Protein AF-A0A7V8FIW7-F1 (afdb_monomer)

Sequence (130 aa):
MDVSKAGNLAGTAYETGTASVLASASGVALKPGIVAAERTELLNLLDRRQLARAGLDLDTARGPHDSLLSEKWEAMDLQPALDPEHPRDVLLLVGNDNDFIARQCVMQGQACNSAYDNDNRVLVYRLTLP

pLDDT: mean 94.86, std 2.32, range [83.12, 98.19]

Structure (mmCIF, N/CA/C/O backbone):
data_AF-A0A7V8FIW7-F1
#
_entry.id   AF-A0A7V8FIW7-F1
#
loop_
_atom_site.group_PDB
_atom_site.id
_atom_site.type_symbol
_atom_site.label_atom_id
_atom_site.label_alt_id
_atom_site.label_comp_id
_atom_site.label_asym_id
_atom_site.label_entity_id
_atom_site.label_seq_id
_atom_site.pdbx_PDB_ins_code
_atom_site.Cartn_x
_atom_site.Cartn_y
_atom_site.Cartn_z
_atom_site.occupancy
_atom_site.B_iso_or_equiv
_atom_site.auth_seq_id
_atom_site.auth_comp_id
_atom_site.auth_asym_id
_atom_site.auth_atom_id
_atom_site.pdbx_PDB_model_num
ATOM 1 N N . MET A 1 1 ? -8.876 -4.251 11.464 1.00 86.44 1 MET A N 1
ATOM 2 C CA . MET A 1 1 ? -8.933 -3.020 12.283 1.00 86.44 1 MET A CA 1
ATOM 3 C C . MET A 1 1 ? -10.127 -3.161 13.199 1.00 86.44 1 MET A C 1
ATOM 5 O O . MET A 1 1 ? -11.177 -3.549 12.707 1.00 86.44 1 MET A O 1
ATOM 9 N N . ASP A 1 2 ? -9.965 -2.894 14.488 1.00 91.56 2 ASP A N 1
ATOM 10 C CA . ASP A 1 2 ? -11.060 -2.879 15.456 1.00 91.56 2 ASP A CA 1
ATOM 11 C C . ASP A 1 2 ? -11.274 -1.444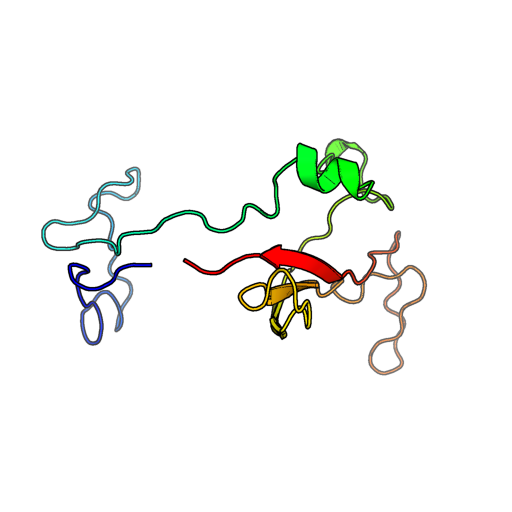 15.954 1.00 91.56 2 ASP A C 1
ATOM 13 O O . ASP A 1 2 ? -10.374 -0.804 16.503 1.00 91.56 2 ASP A O 1
ATOM 17 N N . VAL A 1 3 ? -12.480 -0.933 15.709 1.00 94.50 3 VAL A N 1
ATOM 18 C CA . VAL A 1 3 ? -12.911 0.420 16.081 1.00 94.50 3 VAL A CA 1
ATOM 19 C C . VAL A 1 3 ? -13.861 0.432 17.278 1.00 94.50 3 VAL A C 1
ATOM 21 O O . VAL A 1 3 ? -14.272 1.504 17.705 1.00 94.50 3 VAL A O 1
ATOM 24 N N . SER A 1 4 ? -14.201 -0.727 17.848 1.00 95.56 4 SER A N 1
ATOM 25 C CA . SER A 1 4 ? -15.217 -0.860 18.903 1.00 95.56 4 SER A CA 1
ATOM 26 C C . SER A 1 4 ? -14.906 -0.060 20.173 1.00 95.56 4 SER A C 1
ATOM 28 O O . SER A 1 4 ? -15.822 0.383 20.864 1.00 95.56 4 SER A O 1
ATOM 30 N N . LYS A 1 5 ? -13.617 0.156 20.465 1.00 95.06 5 LYS A N 1
ATOM 31 C CA . LYS A 1 5 ? -13.120 0.957 21.598 1.00 95.06 5 LYS A CA 1
ATOM 32 C C . LYS A 1 5 ? -12.447 2.265 21.175 1.00 95.06 5 LYS A C 1
ATOM 34 O O . LYS A 1 5 ? -11.949 2.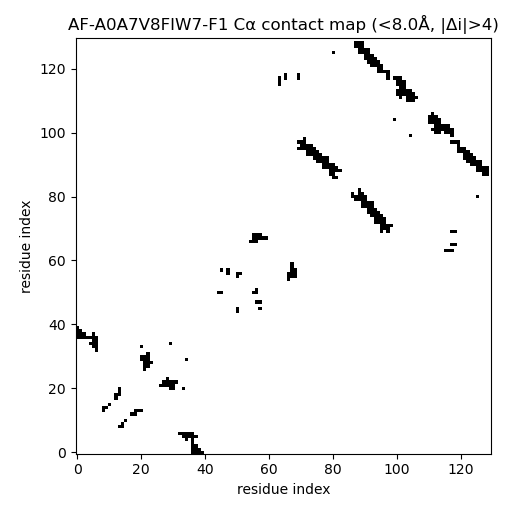992 22.033 1.00 95.06 5 LYS A O 1
ATOM 39 N N . ALA A 1 6 ? -12.385 2.549 19.875 1.00 96.50 6 ALA A N 1
ATOM 40 C CA . ALA A 1 6 ? -11.715 3.737 19.365 1.00 96.50 6 ALA A CA 1
ATOM 41 C C . ALA A 1 6 ? -12.505 5.004 19.724 1.00 96.50 6 ALA A C 1
ATOM 43 O O . ALA A 1 6 ? -13.737 5.016 19.712 1.00 96.50 6 ALA A O 1
ATOM 44 N N . GLY A 1 7 ? -11.793 6.092 20.015 1.00 94.69 7 GLY A N 1
ATOM 45 C CA . GLY A 1 7 ? -12.415 7.398 20.204 1.00 94.69 7 GLY A CA 1
ATOM 46 C C . GLY A 1 7 ? -12.971 7.930 18.882 1.00 94.69 7 GLY A C 1
ATOM 47 O O . GLY A 1 7 ? -12.272 7.926 17.870 1.00 94.69 7 GLY A O 1
ATOM 48 N N . ASN A 1 8 ? -14.211 8.423 18.887 1.00 95.06 8 ASN A N 1
ATOM 49 C CA . ASN A 1 8 ? -14.793 9.106 17.733 1.00 95.06 8 ASN A CA 1
ATOM 50 C C . ASN A 1 8 ? -14.407 10.593 17.748 1.00 95.06 8 ASN A C 1
ATOM 52 O O . ASN A 1 8 ? -14.752 11.310 18.686 1.00 95.06 8 ASN A O 1
ATOM 56 N N . LEU A 1 9 ? -13.697 11.045 16.712 1.00 95.44 9 LEU A N 1
ATOM 57 C CA . LEU A 1 9 ? -13.244 12.434 16.581 1.00 95.44 9 LEU A CA 1
ATOM 58 C C . LEU A 1 9 ? -14.116 13.281 15.640 1.00 95.44 9 LEU A C 1
ATOM 60 O O . LEU A 1 9 ? -13.851 14.475 15.497 1.00 95.44 9 LEU A O 1
ATOM 64 N N . ALA A 1 10 ? -15.146 12.703 15.018 1.00 96.00 10 ALA A N 1
ATOM 65 C CA . ALA A 1 10 ? -16.030 13.428 14.108 1.00 96.00 10 ALA A CA 1
ATOM 66 C C . ALA A 1 10 ? -16.745 14.587 14.827 1.00 96.00 10 ALA A C 1
ATOM 68 O O . ALA A 1 10 ? -17.272 14.411 15.928 1.00 96.00 10 ALA A O 1
ATOM 69 N N . GLY A 1 11 ? -16.753 15.775 14.218 1.00 96.75 11 GLY A N 1
ATOM 70 C CA . GLY A 1 11 ? -17.352 16.990 14.772 1.00 96.75 11 GLY A CA 1
ATOM 71 C C . GLY A 1 11 ? -16.575 17.629 15.928 1.00 96.75 11 GLY A C 1
ATOM 72 O O . GLY A 1 11 ? -17.040 18.606 16.513 1.00 96.75 11 GLY A O 1
ATOM 73 N N . THR A 1 12 ? -15.413 17.090 16.302 1.00 96.38 12 THR A N 1
ATOM 74 C CA . THR A 1 12 ? -14.567 17.663 17.358 1.00 96.38 12 THR A CA 1
ATOM 75 C C . THR A 1 12 ? -13.570 18.666 16.778 1.00 96.38 12 THR A C 1
ATOM 77 O O . THR A 1 12 ? -13.317 18.691 15.576 1.00 96.38 12 THR A O 1
ATOM 80 N N . ALA A 1 13 ? -12.891 19.430 17.640 1.00 95.06 13 ALA A N 1
ATOM 81 C CA . ALA A 1 13 ? -11.824 20.343 17.217 1.00 95.06 13 ALA A CA 1
ATOM 82 C C . ALA A 1 13 ? -10.628 19.652 16.516 1.00 95.06 13 ALA A C 1
ATOM 84 O O . ALA A 1 13 ? -9.812 20.341 15.903 1.00 95.06 13 ALA A O 1
ATOM 85 N N . TYR A 1 14 ? -10.510 18.321 16.621 1.00 95.12 14 TYR A N 1
ATOM 86 C CA . TYR A 1 14 ? -9.504 17.527 15.905 1.00 95.12 14 TYR A CA 1
ATOM 87 C C . TYR A 1 14 ? -9.88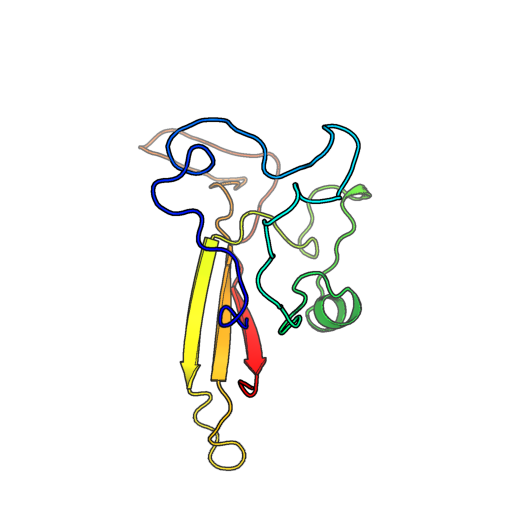2 17.265 14.439 1.00 95.12 14 TYR A C 1
ATOM 89 O O . TYR A 1 14 ? -9.002 16.962 13.642 1.00 95.12 14 TYR A O 1
ATOM 97 N N . GLU A 1 15 ? -11.167 17.368 14.087 1.00 95.81 15 GLU A N 1
ATOM 98 C CA . GLU A 1 15 ? -11.675 17.197 12.718 1.00 95.81 15 GLU A CA 1
ATOM 99 C C . GLU A 1 15 ? -12.026 18.546 12.080 1.00 95.81 15 GLU A C 1
ATOM 101 O O . GLU A 1 15 ? -11.642 18.814 10.946 1.00 95.81 15 GLU A O 1
ATOM 106 N N . THR A 1 16 ? -12.663 19.452 12.825 1.00 96.94 16 THR A N 1
ATOM 107 C CA . THR A 1 16 ? -13.093 20.763 12.309 1.00 96.94 16 THR A CA 1
ATOM 108 C C . THR A 1 16 ? -12.018 21.852 12.412 1.00 96.94 16 THR A C 1
ATOM 110 O O . THR A 1 16 ? -12.313 23.035 12.236 1.00 96.94 16 THR A O 1
ATOM 113 N N . GLY A 1 17 ? -10.787 21.497 12.779 1.00 95.50 17 GLY A N 1
ATOM 114 C CA . GLY A 1 17 ? -9.711 22.442 13.063 1.00 95.50 17 GLY A CA 1
ATOM 115 C C . GLY A 1 17 ? -8.329 21.808 12.946 1.00 95.50 17 GLY A C 1
ATOM 116 O O . GLY A 1 17 ? -8.154 20.769 12.323 1.00 95.50 17 GLY A O 1
ATOM 117 N N . THR A 1 18 ? -7.326 22.444 13.551 1.00 95.31 18 THR A N 1
ATOM 118 C CA . THR A 1 18 ? -5.920 21.999 13.496 1.00 95.31 18 THR A CA 1
ATOM 119 C C . THR A 1 18 ? -5.404 21.516 14.852 1.00 95.31 18 THR A C 1
ATOM 121 O O . THR A 1 18 ? -4.198 21.545 15.111 1.00 95.31 18 THR A O 1
ATOM 124 N N . ALA A 1 19 ? -6.299 21.143 15.771 1.00 95.12 19 ALA A N 1
ATOM 125 C CA . ALA A 1 19 ? -5.885 20.635 17.071 1.00 95.12 19 ALA A CA 1
ATOM 126 C C . ALA A 1 19 ? -5.115 19.318 16.886 1.00 95.12 19 ALA A C 1
ATOM 128 O O . ALA A 1 19 ? -5.593 18.391 16.240 1.00 95.12 19 ALA A O 1
ATOM 129 N N . SER A 1 20 ? -3.919 19.218 17.469 1.00 95.44 20 SER A N 1
ATOM 130 C CA . SER A 1 20 ? -3.144 17.974 17.425 1.00 95.44 20 SER A CA 1
ATOM 131 C C . SER A 1 20 ? -3.742 16.926 18.360 1.00 95.44 20 SER A C 1
ATOM 133 O O . SER A 1 20 ? -4.082 17.240 19.500 1.00 95.44 20 SER A O 1
ATOM 135 N N . VAL A 1 21 ? -3.791 15.668 17.920 1.00 96.00 21 VAL A N 1
ATOM 136 C CA . VAL A 1 21 ? -4.148 14.517 18.769 1.00 96.00 21 VAL A CA 1
ATOM 137 C C . VAL A 1 21 ? -3.027 14.121 19.740 1.00 96.00 21 VAL A C 1
ATOM 139 O O . VAL A 1 21 ? -3.266 13.372 20.686 1.00 96.00 21 VAL A O 1
ATOM 142 N N . LEU A 1 22 ? -1.806 14.628 19.540 1.00 97.06 22 LEU A N 1
ATOM 143 C CA . LEU A 1 22 ? -0.641 14.317 20.367 1.00 97.06 22 LEU A CA 1
ATOM 144 C C . LEU A 1 22 ? -0.586 15.212 21.612 1.00 97.06 22 LEU A C 1
ATOM 146 O O . LEU A 1 22 ? -0.916 16.401 21.583 1.00 97.06 22 LEU A O 1
ATOM 150 N N . ALA A 1 23 ? -0.138 14.642 22.728 1.00 96.56 23 ALA A N 1
ATOM 151 C CA . ALA A 1 23 ? 0.043 15.352 23.990 1.00 96.56 23 ALA A CA 1
ATOM 152 C C . ALA A 1 23 ? 1.210 16.356 23.937 1.00 96.56 23 ALA A C 1
ATOM 154 O O . ALA A 1 23 ? 1.164 17.380 24.616 1.00 96.56 23 ALA A O 1
ATOM 155 N N . SER A 1 24 ? 2.225 16.084 23.112 1.00 96.50 24 SER A N 1
ATOM 156 C CA . SER A 1 24 ? 3.386 16.944 22.861 1.00 96.50 24 SER A CA 1
ATOM 157 C C . SER A 1 24 ? 3.810 16.833 21.396 1.00 96.50 24 SER A C 1
ATOM 159 O O . SER A 1 24 ? 3.694 15.762 20.807 1.00 96.50 24 SER A O 1
ATOM 161 N N . ALA A 1 25 ? 4.349 17.913 20.826 1.00 94.19 25 ALA A N 1
ATOM 162 C CA . ALA A 1 25 ? 4.822 17.948 19.440 1.00 94.19 25 ALA A CA 1
ATOM 163 C C . ALA A 1 25 ? 6.034 17.034 19.175 1.00 94.19 25 ALA A C 1
ATOM 165 O O . ALA A 1 25 ? 6.239 16.606 18.046 1.00 94.19 25 ALA A O 1
ATOM 166 N N . SER A 1 26 ? 6.832 16.731 20.201 1.00 94.88 26 SER A N 1
ATOM 167 C CA . SER A 1 26 ? 8.009 15.855 20.096 1.00 94.88 26 SER A CA 1
ATOM 168 C C . SER A 1 26 ? 7.738 14.404 20.505 1.00 94.88 26 SER A C 1
ATOM 170 O O . SER A 1 26 ? 8.653 13.584 20.494 1.00 94.88 26 SER A O 1
ATOM 172 N N . GLY A 1 27 ? 6.508 14.087 20.919 1.00 94.50 27 GLY A N 1
ATOM 173 C CA . GLY A 1 27 ? 6.142 12.782 21.458 1.00 94.50 27 GLY A CA 1
ATOM 174 C C . GLY A 1 27 ? 5.144 12.033 20.583 1.00 94.50 27 GLY A C 1
ATOM 175 O O . GLY A 1 27 ? 4.529 12.591 19.683 1.00 94.50 27 GLY A O 1
ATOM 176 N N . VAL A 1 28 ? 4.949 10.756 20.907 1.00 94.50 28 VAL A N 1
ATOM 177 C CA . VAL A 1 28 ? 3.956 9.881 20.254 1.00 94.50 28 VAL A CA 1
ATOM 178 C C . VAL A 1 28 ? 2.726 9.614 21.127 1.00 94.50 28 VAL A C 1
ATOM 180 O O . VAL A 1 28 ? 1.780 8.968 20.688 1.00 94.50 28 VAL A O 1
ATOM 183 N N . ALA A 1 29 ? 2.731 10.088 22.376 1.00 96.62 29 ALA A N 1
ATOM 184 C CA . ALA A 1 29 ? 1.614 9.902 23.294 1.00 96.62 29 ALA A CA 1
ATOM 185 C C . ALA A 1 29 ? 0.401 10.724 22.838 1.00 96.62 29 ALA A C 1
ATOM 187 O O . ALA A 1 29 ? 0.522 11.921 22.570 1.00 96.62 29 ALA A O 1
ATOM 188 N N . LEU A 1 30 ? -0.769 10.090 22.792 1.00 96.12 30 LEU A N 1
ATOM 189 C CA . LEU A 1 30 ? -2.037 10.758 22.507 1.00 96.12 30 LEU A CA 1
ATOM 190 C C . LEU A 1 30 ? -2.498 11.590 23.710 1.00 96.12 30 LEU A C 1
ATOM 192 O O . LEU A 1 30 ? -2.145 11.306 24.857 1.00 96.12 30 LEU A O 1
ATOM 196 N N . LYS A 1 31 ? -3.302 12.626 23.456 1.00 96.56 31 LYS A N 1
ATOM 197 C CA . LYS A 1 31 ? -3.973 13.377 24.524 1.00 96.56 31 LYS A CA 1
ATOM 198 C C . LYS A 1 31 ? -4.914 12.456 25.321 1.00 96.56 31 LYS A C 1
ATOM 200 O O . LYS A 1 31 ? -5.514 11.551 24.736 1.00 96.56 31 LYS A O 1
ATOM 205 N N . PRO A 1 32 ? -5.092 12.697 26.635 1.00 94.81 32 PRO A N 1
ATOM 206 C CA . PRO A 1 32 ? -6.027 11.928 27.452 1.00 94.81 32 PRO A CA 1
ATOM 207 C C . PRO A 1 32 ? -7.427 11.863 26.828 1.00 94.81 32 PRO A C 1
ATOM 209 O O . PRO A 1 32 ? -7.933 12.865 26.327 1.00 94.81 32 PRO A O 1
ATOM 212 N N . GLY A 1 33 ? -8.045 10.682 26.868 1.00 92.00 33 GLY A N 1
ATOM 213 C CA . GLY A 1 33 ? -9.376 10.441 26.299 1.00 92.00 33 GLY A CA 1
ATOM 214 C C . GLY A 1 33 ? -9.397 10.127 24.799 1.00 92.00 33 GLY A C 1
ATOM 215 O O . GLY A 1 33 ? -10.429 9.681 24.308 1.00 92.00 33 GLY A O 1
ATOM 216 N N . ILE A 1 34 ? -8.281 10.287 24.074 1.00 96.25 34 ILE A N 1
ATOM 217 C CA . ILE A 1 34 ? -8.161 9.800 22.694 1.00 96.25 34 ILE A CA 1
ATOM 218 C C . ILE A 1 34 ? -7.662 8.356 22.722 1.00 96.25 34 ILE A C 1
ATOM 220 O O . ILE A 1 34 ? -6.558 8.074 23.188 1.00 96.25 34 ILE A O 1
ATOM 224 N N . VAL A 1 35 ? -8.474 7.449 22.184 1.00 96.12 35 VAL A N 1
ATOM 225 C CA . VAL A 1 35 ? -8.149 6.025 22.060 1.00 96.12 35 VAL A CA 1
ATOM 226 C C . VAL A 1 35 ? -7.995 5.694 20.580 1.00 96.12 35 VAL A C 1
ATOM 228 O O . VAL A 1 35 ? -8.936 5.875 19.807 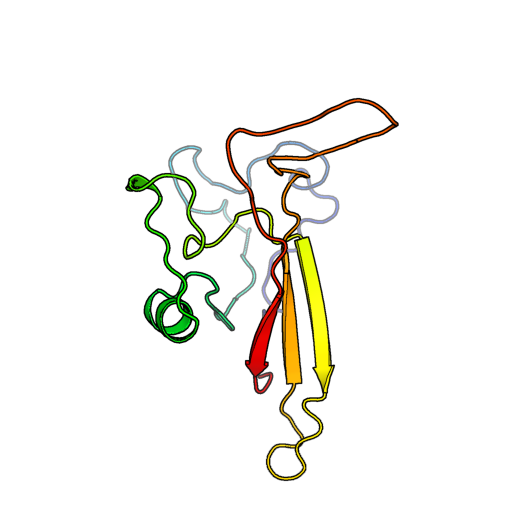1.00 96.12 35 VAL A O 1
ATOM 231 N N . ALA A 1 36 ? -6.809 5.241 20.171 1.00 95.19 36 ALA A N 1
ATOM 232 C CA . ALA A 1 36 ? -6.583 4.788 18.802 1.00 95.19 36 ALA A CA 1
ATOM 233 C C . ALA A 1 36 ? -7.332 3.477 18.533 1.00 95.19 36 ALA A C 1
ATOM 235 O O . ALA A 1 36 ? -7.478 2.645 19.427 1.00 95.19 36 ALA A O 1
ATOM 236 N N . ALA A 1 37 ? -7.764 3.279 17.288 1.00 95.31 37 ALA A N 1
ATOM 237 C CA . ALA A 1 37 ? -8.272 1.988 16.850 1.00 95.31 37 ALA A CA 1
ATOM 238 C C . ALA A 1 37 ? -7.178 0.918 16.938 1.00 95.31 37 ALA A C 1
ATOM 240 O O . ALA A 1 37 ? -6.015 1.166 16.600 1.00 95.31 37 ALA A O 1
ATOM 241 N N . GLU A 1 38 ? -7.564 -0.281 17.359 1.00 94.06 38 GLU A N 1
ATOM 242 C CA . GLU A 1 38 ? -6.652 -1.414 17.384 1.00 94.06 38 GLU A CA 1
ATOM 243 C C . GLU A 1 38 ? -6.441 -1.918 15.950 1.00 94.06 38 GLU A C 1
ATOM 245 O O . GLU A 1 38 ? -7.362 -1.993 15.124 1.00 94.06 38 GLU A O 1
ATOM 250 N N . ARG A 1 39 ? -5.194 -2.245 15.615 1.00 92.00 39 ARG A N 1
ATOM 251 C CA . ARG A 1 39 ? -4.825 -2.722 14.283 1.00 92.00 39 ARG A CA 1
ATOM 252 C C . ARG A 1 39 ? -3.892 -3.914 14.376 1.00 92.00 39 ARG A C 1
ATOM 254 O O . ARG A 1 39 ? -3.015 -3.964 15.234 1.00 92.00 39 ARG A O 1
ATOM 261 N N . THR A 1 40 ? -4.049 -4.810 13.418 1.00 91.62 40 THR A N 1
ATOM 262 C CA . THR A 1 40 ? -3.126 -5.906 13.147 1.00 91.62 40 THR A CA 1
ATOM 263 C C . THR A 1 40 ? -2.621 -5.712 11.730 1.00 91.62 40 THR A C 1
ATOM 265 O O . THR A 1 40 ? -3.399 -5.359 10.841 1.00 91.62 40 THR A O 1
ATOM 268 N N . GLU A 1 41 ? -1.320 -5.885 11.533 1.00 92.56 41 GLU A N 1
ATOM 269 C CA . GLU A 1 41 ? -0.736 -5.859 10.198 1.00 92.56 41 GLU A CA 1
ATOM 270 C C . GLU A 1 41 ? -1.237 -7.074 9.409 1.00 92.56 41 GLU A C 1
ATOM 272 O O . GLU A 1 41 ? -1.050 -8.210 9.837 1.00 92.56 41 GLU A O 1
ATOM 277 N N . LEU A 1 42 ? -1.907 -6.822 8.282 1.00 91.75 42 LEU A N 1
ATOM 278 C CA . LEU A 1 42 ? -2.333 -7.871 7.353 1.00 91.75 42 LEU A CA 1
ATOM 279 C C . LEU A 1 42 ? -1.231 -8.181 6.334 1.00 91.75 42 LEU A C 1
ATOM 281 O O . LEU A 1 42 ? -0.977 -9.339 6.018 1.00 91.75 42 LEU A O 1
ATOM 285 N N . LEU A 1 43 ? -0.595 -7.133 5.809 1.00 93.38 43 LEU A N 1
ATOM 286 C CA . LEU A 1 43 ? 0.416 -7.212 4.767 1.00 93.38 43 LEU A CA 1
ATOM 287 C C . LEU A 1 43 ? 1.418 -6.069 4.927 1.00 93.38 43 LEU A C 1
ATOM 289 O O . LEU A 1 43 ? 1.027 -4.913 5.088 1.00 93.38 43 LEU A O 1
ATOM 293 N N . ASN A 1 44 ? 2.700 -6.397 4.801 1.00 94.81 44 ASN A N 1
ATOM 294 C CA . ASN A 1 44 ? 3.779 -5.430 4.677 1.00 94.81 44 ASN A CA 1
ATOM 295 C C . ASN A 1 44 ? 4.305 -5.427 3.234 1.00 94.81 44 ASN A C 1
ATOM 297 O O . ASN A 1 44 ? 5.043 -6.328 2.835 1.00 94.81 44 ASN A O 1
ATOM 301 N N . LEU A 1 45 ? 3.944 -4.401 2.455 1.00 94.56 45 LEU A N 1
ATOM 302 C CA . LEU A 1 45 ? 4.412 -4.223 1.069 1.00 94.56 45 LEU A CA 1
ATOM 303 C C . LEU A 1 45 ? 5.938 -4.056 0.976 1.00 94.56 45 LEU A C 1
ATOM 305 O O . LEU A 1 45 ? 6.523 -4.288 -0.076 1.00 94.56 45 LEU A O 1
ATOM 309 N N . LEU A 1 46 ? 6.583 -3.675 2.082 1.00 95.06 46 LEU A N 1
ATOM 310 C CA . LEU A 1 46 ? 8.019 -3.423 2.178 1.00 95.06 46 LEU A CA 1
ATOM 311 C C . LEU A 1 46 ? 8.791 -4.622 2.756 1.00 95.06 46 LEU A C 1
ATOM 313 O O . LEU A 1 46 ? 9.963 -4.487 3.124 1.00 95.06 46 LEU A O 1
ATOM 317 N N . ASP A 1 47 ? 8.165 -5.801 2.851 1.00 96.56 47 ASP A N 1
ATOM 318 C CA . ASP A 1 47 ? 8.870 -7.021 3.241 1.00 96.56 47 ASP A CA 1
ATOM 319 C C . ASP A 1 47 ? 9.917 -7.391 2.177 1.00 96.56 47 ASP A C 1
ATOM 321 O O . ASP A 1 47 ? 9.612 -7.899 1.095 1.00 96.56 47 ASP A O 1
ATOM 325 N N . ARG A 1 48 ? 11.191 -7.163 2.511 1.00 96.75 48 ARG A N 1
ATOM 326 C CA . ARG A 1 48 ? 12.329 -7.393 1.608 1.00 96.75 48 ARG A CA 1
ATOM 327 C C . ARG A 1 48 ? 12.444 -8.838 1.131 1.00 96.75 48 ARG A C 1
ATOM 329 O O . ARG A 1 48 ? 12.944 -9.070 0.037 1.00 96.75 48 ARG A O 1
ATOM 336 N N . ARG A 1 49 ? 12.022 -9.817 1.938 1.00 96.56 49 ARG A N 1
ATOM 337 C CA . ARG A 1 49 ? 12.095 -11.231 1.549 1.00 96.56 49 ARG A CA 1
ATOM 338 C C . ARG A 1 49 ? 11.024 -11.548 0.516 1.00 96.56 49 ARG A C 1
ATOM 340 O O . ARG A 1 49 ? 11.324 -12.253 -0.442 1.00 96.56 49 ARG A O 1
ATOM 347 N N . GLN A 1 50 ? 9.807 -11.031 0.682 1.00 95.38 50 GLN A N 1
ATOM 348 C CA . GLN A 1 50 ? 8.737 -11.213 -0.301 1.00 95.38 50 GLN A CA 1
ATOM 349 C C . GLN A 1 50 ? 9.036 -10.471 -1.603 1.00 95.38 50 GLN A C 1
ATOM 351 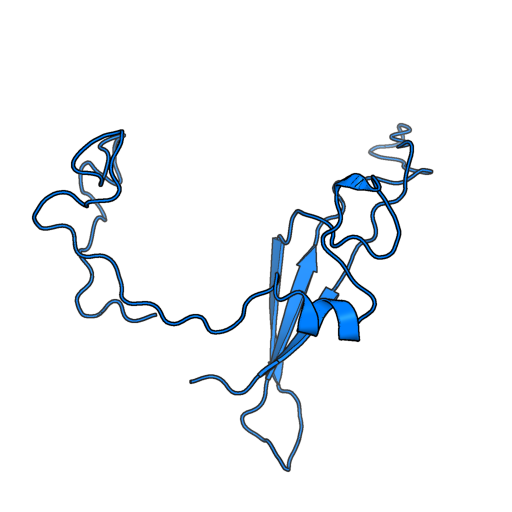O O . GLN A 1 50 ? 8.895 -11.062 -2.671 1.00 95.38 50 GLN A O 1
ATOM 356 N N . LEU A 1 51 ? 9.530 -9.234 -1.522 1.00 96.06 51 LEU A N 1
ATOM 357 C CA . LEU A 1 51 ? 9.951 -8.467 -2.697 1.00 96.06 51 LEU A CA 1
ATOM 358 C C . LEU A 1 51 ? 11.045 -9.196 -3.487 1.00 96.06 51 LEU A C 1
ATOM 360 O O . LEU A 1 51 ? 10.905 -9.381 -4.695 1.00 96.06 51 LEU A O 1
ATOM 364 N N . ALA A 1 52 ? 12.065 -9.729 -2.807 1.00 96.81 52 ALA A N 1
ATOM 365 C CA . ALA A 1 52 ? 13.148 -10.459 -3.465 1.00 96.81 52 ALA A CA 1
ATOM 366 C C . ALA A 1 52 ? 12.666 -11.713 -4.223 1.00 96.81 52 ALA A C 1
ATOM 368 O O . ALA A 1 52 ? 13.252 -12.072 -5.243 1.00 96.81 52 ALA A O 1
ATOM 369 N N . ARG A 1 53 ? 11.577 -12.365 -3.784 1.00 95.69 53 ARG A N 1
ATOM 370 C CA . ARG A 1 53 ? 10.969 -13.497 -4.518 1.00 95.69 53 ARG A CA 1
ATOM 371 C C . ARG A 1 53 ? 10.364 -13.076 -5.857 1.00 95.69 53 ARG A C 1
ATOM 373 O O . ARG A 1 53 ? 10.274 -13.907 -6.754 1.00 95.69 53 ARG A O 1
ATOM 380 N N . ALA A 1 54 ? 9.965 -11.814 -5.977 1.00 93.88 54 ALA A N 1
ATOM 381 C CA . ALA A 1 54 ? 9.482 -11.200 -7.208 1.00 93.88 54 ALA A CA 1
ATOM 382 C C . ALA A 1 54 ? 10.590 -10.451 -7.975 1.00 93.88 54 ALA A C 1
ATOM 384 O O . ALA A 1 54 ? 10.295 -9.758 -8.942 1.00 93.88 54 ALA A O 1
ATOM 385 N N . GLY A 1 55 ? 11.858 -10.573 -7.556 1.00 96.00 55 GLY A N 1
ATOM 386 C CA . GLY A 1 55 ? 12.976 -9.852 -8.168 1.00 96.00 55 GLY A CA 1
ATOM 387 C C . GLY A 1 55 ? 12.997 -8.354 -7.855 1.00 96.00 55 GLY A C 1
ATOM 388 O O . GLY A 1 55 ? 13.637 -7.605 -8.585 1.00 96.00 55 GLY A O 1
ATOM 389 N N . LEU A 1 56 ? 12.303 -7.924 -6.795 1.00 96.12 56 LEU A N 1
ATOM 390 C CA . LEU A 1 56 ? 12.219 -6.530 -6.366 1.00 96.12 56 LEU A CA 1
ATOM 391 C C . LEU A 1 56 ? 13.089 -6.253 -5.134 1.00 96.12 56 LEU A C 1
ATOM 393 O O . LEU A 1 56 ? 13.309 -7.129 -4.293 1.00 96.12 56 LEU A O 1
ATOM 397 N N . ASP A 1 57 ? 13.536 -5.010 -4.996 1.00 96.69 57 ASP A N 1
ATOM 398 C CA . ASP A 1 57 ? 14.324 -4.519 -3.871 1.00 96.69 57 ASP A CA 1
ATOM 399 C C . ASP A 1 57 ? 13.921 -3.092 -3.443 1.00 96.69 57 ASP A C 1
ATOM 401 O O . ASP A 1 57 ? 13.007 -2.480 -3.994 1.00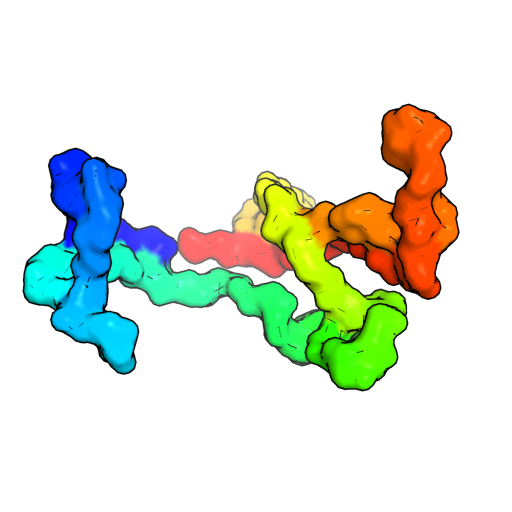 96.69 57 ASP A O 1
ATOM 405 N N . LEU A 1 58 ? 14.573 -2.597 -2.386 1.00 96.50 58 LEU A N 1
ATOM 406 C CA . LEU A 1 58 ? 14.361 -1.268 -1.798 1.00 96.50 58 LEU A CA 1
ATOM 407 C C . LEU A 1 58 ? 15.669 -0.450 -1.769 1.00 96.50 58 LEU A C 1
ATOM 409 O O . LEU A 1 58 ? 15.831 0.425 -0.915 1.00 96.50 58 LEU A O 1
ATOM 413 N N . ASP A 1 59 ? 16.647 -0.784 -2.616 1.00 96.31 59 ASP A N 1
ATOM 414 C CA . ASP A 1 59 ? 17.972 -0.161 -2.622 1.00 96.31 59 ASP A CA 1
ATOM 415 C C . ASP A 1 59 ? 17.976 1.150 -3.414 1.00 96.31 59 ASP A C 1
ATOM 417 O O . ASP A 1 59 ? 18.429 1.244 -4.557 1.00 96.31 59 ASP A O 1
ATOM 421 N N . THR A 1 60 ? 17.489 2.204 -2.766 1.00 93.94 60 THR A N 1
ATOM 422 C CA . THR A 1 60 ? 17.447 3.548 -3.348 1.00 93.94 60 THR A CA 1
ATOM 423 C C . THR A 1 60 ? 18.835 4.153 -3.581 1.00 93.94 60 THR A C 1
ATOM 425 O O . THR A 1 60 ? 18.962 5.089 -4.371 1.00 93.94 60 THR A O 1
ATOM 428 N N . ALA A 1 61 ? 19.898 3.623 -2.961 1.00 96.38 61 ALA A N 1
ATOM 429 C CA . ALA A 1 61 ? 21.256 4.148 -3.120 1.00 96.38 61 ALA A CA 1
ATOM 430 C C . ALA A 1 61 ? 21.833 3.889 -4.523 1.00 96.38 61 ALA A C 1
ATOM 432 O O . ALA A 1 61 ? 22.729 4.609 -4.963 1.00 96.38 61 ALA A O 1
ATOM 433 N N . ARG A 1 62 ? 21.301 2.896 -5.247 1.00 94.62 62 ARG A N 1
ATOM 434 C CA . ARG A 1 62 ? 21.670 2.588 -6.640 1.00 94.62 62 ARG A CA 1
ATOM 435 C C . ARG A 1 62 ? 20.994 3.498 -7.670 1.00 94.62 62 ARG A C 1
ATOM 437 O O . ARG A 1 62 ? 21.283 3.376 -8.859 1.00 94.62 62 ARG A O 1
ATOM 444 N N . GLY A 1 63 ? 20.125 4.410 -7.231 1.00 92.56 63 GLY A N 1
ATOM 445 C CA . GLY A 1 63 ? 19.281 5.210 -8.115 1.00 92.56 63 GLY A CA 1
ATOM 446 C C . GLY A 1 63 ? 18.185 4.374 -8.794 1.00 92.56 63 GLY A C 1
ATOM 447 O O . GLY A 1 63 ? 17.984 3.215 -8.430 1.00 92.56 63 GLY A O 1
ATOM 448 N N . PRO A 1 64 ? 17.453 4.943 -9.766 1.00 92.31 64 PRO A N 1
ATOM 449 C CA . PRO A 1 64 ? 16.378 4.241 -10.463 1.00 92.31 64 PRO A CA 1
ATOM 450 C C . PRO A 1 64 ? 16.888 3.040 -11.263 1.00 92.31 64 PRO A C 1
ATOM 452 O O . PRO A 1 64 ? 17.851 3.155 -12.023 1.00 92.31 64 PRO A O 1
ATOM 455 N N . HIS A 1 65 ? 16.235 1.893 -11.099 1.00 93.25 65 HIS A N 1
ATOM 456 C CA . HIS A 1 65 ? 16.545 0.658 -11.811 1.00 93.25 65 HIS A CA 1
ATOM 457 C C . HIS A 1 65 ? 15.357 -0.310 -11.749 1.00 93.25 65 HIS A C 1
ATOM 459 O O . HIS A 1 65 ? 14.508 -0.199 -10.868 1.00 93.25 65 HIS A O 1
ATOM 465 N N . ASP A 1 66 ? 15.326 -1.287 -12.651 1.00 92.06 66 ASP A N 1
ATOM 466 C CA . ASP A 1 66 ? 14.151 -2.132 -12.890 1.00 92.06 66 ASP A CA 1
ATOM 467 C C . ASP A 1 66 ? 13.728 -2.982 -11.678 1.00 92.06 66 ASP A C 1
ATOM 469 O O . ASP A 1 66 ? 12.563 -3.337 -11.561 1.00 92.06 66 ASP A O 1
ATOM 473 N N . SER A 1 67 ? 14.620 -3.309 -10.741 1.00 94.81 67 SER A N 1
ATOM 474 C CA . SER A 1 67 ? 14.235 -4.041 -9.521 1.00 94.81 67 SER A CA 1
ATOM 475 C C . SER A 1 67 ? 13.805 -3.136 -8.365 1.00 94.81 67 SER A C 1
ATOM 477 O O . SER A 1 67 ? 13.206 -3.633 -7.413 1.00 94.81 67 SER A O 1
ATOM 479 N N . LEU A 1 68 ? 14.025 -1.819 -8.434 1.00 95.12 68 LEU A N 1
ATOM 480 C CA . LEU A 1 68 ? 13.622 -0.918 -7.357 1.00 95.12 68 LEU A CA 1
ATOM 481 C C . LEU A 1 68 ? 12.097 -0.864 -7.270 1.00 95.12 68 LEU A C 1
ATOM 483 O O . LEU A 1 68 ? 11.422 -0.649 -8.278 1.00 95.12 68 LEU A O 1
ATOM 487 N N . LEU A 1 69 ? 11.542 -1.052 -6.074 1.00 94.75 69 LEU A N 1
ATOM 488 C CA . LEU A 1 69 ? 10.120 -0.832 -5.849 1.00 94.75 69 LEU A CA 1
ATOM 489 C C . LEU A 1 69 ? 9.796 0.659 -6.030 1.00 94.75 69 LEU A C 1
ATOM 491 O O . LEU A 1 69 ? 10.346 1.505 -5.324 1.00 94.75 69 LEU A O 1
ATOM 495 N N . SER A 1 70 ? 8.901 0.962 -6.968 1.00 89.62 70 SER A N 1
ATOM 496 C CA . SER A 1 70 ? 8.411 2.314 -7.225 1.00 89.62 70 SER A CA 1
ATOM 497 C C . SER A 1 70 ? 7.569 2.847 -6.059 1.00 89.62 70 SER A C 1
ATOM 499 O O . SER A 1 70 ? 7.053 2.091 -5.228 1.00 89.62 70 SER A O 1
ATOM 501 N N . GLU A 1 71 ? 7.450 4.172 -5.975 1.00 88.75 71 GLU A N 1
ATOM 502 C CA . GLU A 1 71 ? 6.551 4.841 -5.032 1.00 88.75 71 GLU A CA 1
ATOM 503 C C . GLU A 1 71 ? 5.119 4.988 -5.591 1.00 88.75 71 GLU A C 1
ATOM 505 O O . GLU A 1 71 ? 4.789 4.401 -6.618 1.00 88.75 71 GLU A O 1
ATOM 510 N N . LYS A 1 72 ? 4.264 5.744 -4.885 1.00 93.56 72 LYS A N 1
ATOM 511 C CA . LYS A 1 72 ? 2.876 6.081 -5.266 1.00 93.56 72 LYS A CA 1
ATOM 512 C C . LYS A 1 72 ? 1.959 4.894 -5.584 1.00 93.56 72 LYS A C 1
ATOM 514 O O . LYS A 1 72 ? 1.404 4.756 -6.671 1.00 93.56 72 LYS A O 1
ATOM 519 N N . TRP A 1 73 ? 1.727 4.062 -4.574 1.00 94.94 73 TRP A N 1
ATOM 520 C CA . TRP A 1 73 ? 0.725 2.994 -4.609 1.00 94.94 73 TRP A CA 1
ATOM 521 C C . TRP A 1 73 ? -0.674 3.557 -4.329 1.00 94.94 73 TRP A C 1
ATOM 523 O O . TRP A 1 73 ? -1.025 3.803 -3.176 1.00 94.94 73 TRP A O 1
ATOM 533 N N . GLU A 1 74 ? -1.456 3.787 -5.385 1.00 94.94 74 GLU A N 1
ATOM 534 C CA . GLU A 1 74 ? -2.723 4.539 -5.334 1.00 94.94 74 GLU A CA 1
ATOM 535 C C . GLU A 1 74 ? -3.948 3.726 -5.785 1.00 94.94 74 GLU A C 1
ATOM 537 O O . GLU A 1 74 ? -5.079 4.203 -5.689 1.00 94.94 74 GLU A O 1
ATOM 542 N N . ALA A 1 75 ? -3.756 2.480 -6.228 1.00 94.69 75 ALA A N 1
ATOM 543 C CA . ALA A 1 75 ? -4.841 1.570 -6.582 1.00 94.69 75 ALA A CA 1
ATOM 544 C C . ALA A 1 75 ? -4.846 0.335 -5.677 1.00 94.69 75 ALA A C 1
ATOM 546 O O . ALA A 1 75 ? -3.799 -0.260 -5.421 1.00 94.69 75 ALA A O 1
ATOM 547 N N . MET A 1 76 ? -6.032 -0.076 -5.226 1.00 96.69 76 MET A N 1
ATOM 548 C CA . MET A 1 76 ? -6.223 -1.295 -4.444 1.00 96.69 76 MET A CA 1
ATOM 549 C C . MET A 1 76 ? -7.568 -1.941 -4.781 1.00 96.69 76 MET A C 1
ATOM 551 O O . MET A 1 76 ? -8.590 -1.259 -4.756 1.00 96.69 76 MET A O 1
ATOM 555 N N . ASP A 1 77 ? -7.567 -3.245 -5.055 1.00 97.62 77 ASP A N 1
ATOM 556 C CA . ASP A 1 77 ? -8.788 -4.024 -5.283 1.00 97.62 77 ASP A CA 1
ATOM 557 C C . ASP A 1 77 ? -8.669 -5.455 -4.733 1.00 97.62 77 ASP A C 1
ATOM 559 O O . ASP A 1 77 ? -7.568 -5.988 -4.565 1.00 97.62 77 ASP A O 1
ATOM 563 N N . LEU A 1 78 ? -9.814 -6.076 -4.446 1.00 97.12 78 LEU A N 1
ATOM 564 C CA . LEU A 1 78 ? -9.929 -7.446 -3.951 1.00 97.12 78 LEU A CA 1
ATOM 565 C C . LEU A 1 78 ? -10.780 -8.281 -4.905 1.00 97.12 78 LEU A C 1
ATOM 567 O O . LEU A 1 78 ? -11.934 -7.957 -5.170 1.00 97.12 78 LEU A O 1
ATOM 571 N N . GLN A 1 79 ? -10.232 -9.407 -5.355 1.00 97.62 79 GLN A N 1
ATOM 572 C CA . GLN A 1 79 ? -10.919 -10.349 -6.238 1.00 97.62 79 GLN A CA 1
ATOM 573 C C . GLN A 1 79 ? -10.905 -11.763 -5.644 1.00 97.62 79 GLN A C 1
ATOM 575 O O . GLN A 1 79 ? -9.949 -12.123 -4.957 1.00 97.62 79 GLN A O 1
ATOM 580 N N . PRO A 1 80 ? -11.922 -12.608 -5.888 1.00 96.94 80 PRO A N 1
ATOM 581 C CA . PRO A 1 80 ? -11.864 -14.015 -5.494 1.00 96.94 80 PRO A CA 1
ATOM 582 C C . PRO A 1 80 ? -10.670 -14.728 -6.148 1.00 96.94 80 PRO A C 1
ATOM 584 O O . PRO A 1 80 ? -10.423 -14.541 -7.337 1.00 96.94 80 PRO A O 1
ATOM 587 N N . ALA A 1 81 ? -9.963 -15.595 -5.411 1.00 97.56 81 ALA A N 1
ATOM 588 C CA . ALA A 1 81 ? -8.879 -16.402 -5.990 1.00 97.56 81 ALA A CA 1
ATOM 589 C C . ALA A 1 81 ? -9.388 -17.547 -6.887 1.00 97.56 81 ALA A C 1
ATOM 591 O O . ALA A 1 81 ? -8.603 -18.138 -7.626 1.00 97.56 81 ALA A O 1
ATOM 592 N N . LEU A 1 82 ? -10.693 -17.851 -6.820 1.00 97.12 82 LEU A N 1
ATOM 593 C CA . LEU A 1 82 ? -11.372 -18.904 -7.588 1.00 97.12 82 LEU A CA 1
ATOM 594 C C . LEU A 1 82 ? -10.724 -20.293 -7.438 1.00 97.12 82 LEU A C 1
ATOM 596 O O . LEU A 1 82 ? -10.776 -21.109 -8.354 1.00 97.12 82 LEU A O 1
ATOM 600 N N . ASP A 1 83 ? -10.141 -20.562 -6.268 1.00 97.38 83 ASP A N 1
ATOM 601 C CA . ASP A 1 83 ? -9.514 -21.836 -5.927 1.00 97.38 83 ASP A CA 1
ATOM 602 C C . ASP A 1 83 ? -10.480 -22.700 -5.087 1.00 97.38 83 ASP A C 1
ATOM 604 O O . ASP A 1 83 ? -10.782 -22.333 -3.948 1.00 97.38 83 ASP A O 1
ATOM 608 N N . PRO A 1 84 ? -10.981 -23.839 -5.607 1.00 96.69 84 PRO A N 1
ATOM 609 C CA . PRO A 1 84 ? -11.891 -24.713 -4.867 1.00 96.69 84 PRO A CA 1
ATOM 610 C C . PRO A 1 84 ? -11.281 -25.352 -3.612 1.00 96.69 84 PRO A C 1
ATOM 612 O O . PRO A 1 84 ? -12.027 -25.678 -2.688 1.00 96.69 84 PRO A O 1
ATOM 615 N N . GLU A 1 85 ? -9.958 -25.539 -3.560 1.00 97.75 85 GLU A N 1
ATOM 616 C CA . GLU A 1 85 ? -9.263 -26.085 -2.383 1.00 97.75 85 GLU A CA 1
ATOM 617 C C . GLU A 1 85 ? -9.088 -25.018 -1.294 1.00 97.75 85 GLU A C 1
ATOM 619 O O . GLU A 1 85 ? -9.014 -25.327 -0.102 1.00 97.75 85 GLU A O 1
ATOM 624 N N . HIS A 1 86 ? -9.110 -23.746 -1.695 1.00 97.00 86 HIS A N 1
ATOM 625 C CA . HIS A 1 86 ? -8.989 -22.592 -0.814 1.00 97.00 86 HIS A CA 1
ATOM 626 C C . HIS A 1 86 ? -10.071 -21.537 -1.113 1.00 97.00 86 HIS A C 1
ATOM 628 O O . HIS A 1 86 ? -9.769 -20.405 -1.495 1.00 97.00 86 HIS A O 1
ATOM 634 N N . PRO A 1 87 ? -11.359 -21.852 -0.885 1.00 95.69 87 PRO A N 1
ATOM 635 C CA . PRO A 1 87 ? -12.481 -21.022 -1.338 1.00 95.69 87 PRO A CA 1
ATOM 636 C C . PRO A 1 87 ? -12.608 -19.679 -0.603 1.00 95.69 87 PRO A C 1
ATOM 638 O O . PRO A 1 87 ? -13.428 -18.844 -0.976 1.00 95.69 87 PRO A O 1
ATOM 641 N N . ARG A 1 88 ? -11.830 -19.481 0.468 1.00 95.94 88 ARG A N 1
ATOM 642 C CA . ARG A 1 88 ? -11.758 -18.228 1.236 1.00 95.94 88 ARG A CA 1
ATOM 643 C C . ARG A 1 88 ? -10.602 -17.328 0.803 1.00 95.94 88 ARG A C 1
ATOM 645 O O . ARG A 1 88 ? -10.451 -16.245 1.366 1.00 95.94 88 ARG A O 1
ATOM 652 N N . ASP A 1 89 ? -9.793 -17.774 -0.151 1.00 98.00 89 ASP A N 1
ATOM 653 C CA . ASP A 1 89 ? -8.676 -16.982 -0.631 1.00 98.00 89 ASP A CA 1
ATOM 654 C C . ASP A 1 89 ? -9.147 -15.902 -1.604 1.00 98.00 89 ASP A C 1
ATOM 656 O O . ASP A 1 89 ? -10.012 -16.103 -2.463 1.00 98.00 89 ASP A O 1
ATOM 660 N N . VAL A 1 90 ? -8.512 -14.746 -1.478 1.00 98.00 90 VAL A N 1
ATOM 661 C CA . VAL A 1 90 ? -8.673 -13.585 -2.346 1.00 98.00 90 VAL A CA 1
ATOM 662 C C . VAL A 1 90 ? -7.325 -13.203 -2.940 1.00 98.00 90 VAL A C 1
ATOM 664 O O . VAL A 1 90 ? -6.269 -13.485 -2.369 1.00 98.00 90 VAL A O 1
ATOM 667 N N . LEU A 1 91 ? -7.366 -12.536 -4.084 1.00 98.19 91 LEU A N 1
ATOM 668 C CA . LEU A 1 91 ? -6.255 -11.787 -4.639 1.00 98.19 91 LEU A CA 1
ATOM 669 C C . LEU A 1 91 ? -6.426 -10.321 -4.242 1.00 98.19 91 LEU A C 1
ATOM 671 O O . LEU A 1 91 ? -7.422 -9.696 -4.599 1.00 98.19 91 LEU A O 1
ATOM 675 N N . LEU A 1 92 ? -5.460 -9.785 -3.505 1.00 97.56 92 LEU A N 1
ATOM 676 C CA . LEU A 1 92 ? -5.291 -8.355 -3.282 1.00 97.56 92 LEU A CA 1
ATOM 677 C C . LEU A 1 92 ? -4.363 -7.812 -4.365 1.00 97.56 92 LEU A C 1
ATOM 679 O O . LEU A 1 92 ? -3.197 -8.205 -4.437 1.00 97.56 92 LEU A O 1
ATOM 683 N N . LEU A 1 93 ? -4.894 -6.917 -5.190 1.00 97.75 93 LEU A N 1
ATOM 684 C CA . LEU A 1 93 ? -4.156 -6.213 -6.227 1.00 97.75 93 LEU A CA 1
ATOM 685 C C . LEU A 1 93 ? -3.836 -4.816 -5.714 1.00 97.75 93 LEU A C 1
ATOM 687 O O . LEU A 1 93 ? -4.743 -4.090 -5.313 1.00 97.75 93 LEU A O 1
ATOM 691 N N . VAL A 1 94 ? -2.560 -4.442 -5.732 1.00 97.31 94 VAL A N 1
ATOM 692 C CA . VAL A 1 94 ? -2.095 -3.106 -5.347 1.00 97.31 94 VAL A CA 1
ATOM 693 C C . VAL A 1 94 ? -1.304 -2.540 -6.515 1.00 97.31 94 VAL A C 1
ATOM 695 O O . VAL A 1 94 ? -0.338 -3.164 -6.947 1.00 97.31 94 VAL A O 1
ATOM 698 N N . GLY A 1 95 ? -1.751 -1.417 -7.071 1.00 96.75 95 GLY A N 1
ATOM 699 C CA . GLY A 1 95 ? -1.173 -0.797 -8.264 1.00 96.75 95 GLY A CA 1
ATOM 700 C C . GLY A 1 95 ? -0.539 0.556 -7.962 1.00 96.75 95 GLY A C 1
ATOM 701 O O . GLY A 1 95 ? -1.063 1.301 -7.128 1.00 96.75 95 GLY A O 1
ATOM 702 N N . ASN A 1 96 ? 0.573 0.868 -8.629 1.00 95.81 96 ASN A N 1
ATOM 703 C CA . ASN A 1 96 ? 1.196 2.186 -8.538 1.00 95.81 96 ASN A CA 1
ATOM 704 C C . ASN A 1 96 ? 0.891 3.064 -9.752 1.00 95.81 96 ASN A C 1
ATOM 706 O O . ASN A 1 96 ? 0.748 2.570 -10.869 1.00 95.81 96 ASN A O 1
ATOM 710 N N . ASP A 1 97 ? 0.841 4.368 -9.501 1.00 94.00 97 ASP A N 1
ATOM 711 C CA . ASP A 1 97 ? 1.018 5.404 -10.510 1.00 94.00 9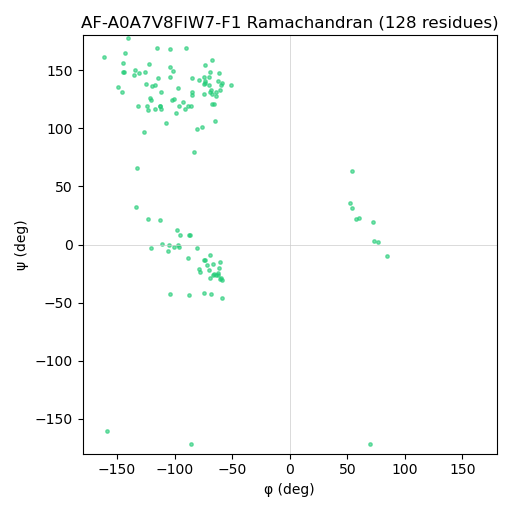7 ASP A CA 1
ATOM 712 C C . ASP A 1 97 ? 2.524 5.645 -10.673 1.00 94.00 97 ASP A C 1
ATOM 714 O O . ASP A 1 97 ? 3.256 5.776 -9.690 1.00 94.00 97 ASP A O 1
ATOM 718 N N . ASN A 1 98 ? 3.014 5.663 -11.908 1.00 92.06 98 ASN A N 1
ATOM 719 C CA . ASN A 1 98 ? 4.421 5.915 -12.188 1.00 92.06 98 ASN A CA 1
ATOM 720 C C . ASN A 1 98 ? 4.781 7.409 -12.306 1.00 92.06 98 ASN A C 1
ATOM 722 O O . ASN A 1 98 ? 5.904 7.711 -12.717 1.00 92.06 98 ASN A O 1
ATOM 726 N N . ASP A 1 99 ? 3.860 8.326 -11.983 1.00 90.06 99 ASP A N 1
ATOM 727 C CA . ASP A 1 99 ? 4.009 9.787 -12.111 1.00 90.06 99 ASP A CA 1
ATOM 728 C C . ASP A 1 99 ? 4.258 10.261 -13.550 1.00 90.06 99 ASP A C 1
ATOM 730 O O . ASP A 1 99 ? 4.826 11.330 -13.782 1.00 90.06 99 ASP A O 1
ATOM 734 N N . PHE A 1 100 ? 3.867 9.463 -14.547 1.00 89.62 100 PHE A N 1
ATOM 735 C CA . PHE A 1 100 ? 4.221 9.695 -15.952 1.00 89.62 100 PHE A CA 1
ATOM 736 C C . PHE A 1 100 ? 5.743 9.746 -16.201 1.00 89.62 100 PHE A C 1
ATOM 738 O O . PHE A 1 100 ? 6.197 10.284 -17.213 1.00 89.62 100 PHE A O 1
ATOM 745 N N . ILE A 1 101 ? 6.553 9.167 -15.307 1.00 92.94 101 ILE A N 1
ATOM 746 C CA . ILE A 1 101 ? 8.010 9.135 -15.443 1.00 92.94 101 ILE A CA 1
ATOM 747 C C . ILE A 1 101 ? 8.395 8.090 -16.495 1.00 92.94 101 ILE A C 1
ATOM 749 O O . ILE A 1 101 ? 8.430 6.887 -16.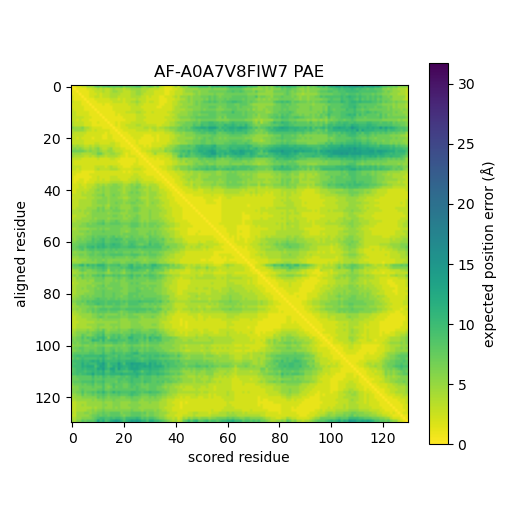238 1.00 92.94 101 ILE A O 1
ATOM 753 N N . ALA A 1 102 ? 8.710 8.575 -17.693 1.00 94.12 102 ALA A N 1
ATOM 754 C CA . ALA A 1 102 ? 9.208 7.769 -18.799 1.00 94.12 102 ALA A CA 1
ATOM 755 C C . ALA A 1 102 ? 10.235 8.550 -19.623 1.00 94.12 102 ALA A C 1
ATOM 757 O O . ALA A 1 102 ? 10.128 9.769 -19.790 1.00 94.12 102 ALA A O 1
ATOM 758 N N . ARG A 1 103 ? 11.210 7.853 -20.210 1.00 95.50 103 ARG A N 1
ATOM 759 C CA . ARG A 1 103 ? 12.199 8.440 -21.131 1.00 95.50 103 ARG A CA 1
ATOM 760 C C . ARG A 1 103 ? 11.561 9.010 -22.391 1.00 95.50 103 ARG A C 1
ATOM 762 O O . ARG A 1 103 ? 12.116 9.919 -23.005 1.00 95.50 103 ARG A O 1
ATOM 769 N N . GLN A 1 104 ? 10.404 8.474 -22.771 1.00 95.44 104 GLN A N 1
ATOM 770 C CA . GLN A 1 104 ? 9.580 8.955 -23.872 1.00 95.44 104 GLN A CA 1
ATOM 771 C C . GLN A 1 104 ? 8.160 9.189 -23.363 1.00 95.44 104 GLN A C 1
ATOM 773 O O . GLN A 1 104 ? 7.357 8.265 -23.273 1.00 95.44 104 GLN A O 1
ATOM 778 N N . CYS A 1 105 ? 7.864 10.436 -23.015 1.00 94.56 105 CYS A N 1
ATOM 779 C CA . CYS A 1 105 ? 6.595 10.850 -22.435 1.00 94.56 105 CYS A CA 1
ATOM 780 C C . CYS A 1 105 ? 5.983 11.977 -23.268 1.00 94.56 105 CYS A C 1
ATOM 782 O O . CYS A 1 105 ? 6.675 12.914 -23.678 1.00 94.56 105 CYS A O 1
ATOM 784 N N . VAL A 1 106 ? 4.667 11.904 -23.481 1.00 94.38 106 VAL A N 1
ATOM 785 C CA . VAL A 1 106 ? 3.873 12.994 -24.055 1.00 94.38 106 VAL A CA 1
ATOM 786 C C . VAL A 1 106 ? 2.635 13.217 -23.193 1.00 94.38 106 VAL A C 1
ATOM 788 O O . VAL A 1 106 ? 1.784 12.338 -23.082 1.00 94.38 106 VAL A O 1
ATOM 791 N N . MET A 1 107 ? 2.501 14.416 -22.631 1.00 93.06 107 MET A N 1
ATOM 792 C CA . MET A 1 107 ? 1.335 14.847 -21.863 1.00 93.06 107 MET A CA 1
ATOM 793 C C . MET A 1 107 ? 0.729 16.072 -22.528 1.00 93.06 107 MET A C 1
ATOM 795 O O . MET A 1 107 ? 1.407 17.069 -22.763 1.00 93.06 107 MET A O 1
ATOM 799 N N . GLN A 1 108 ? -0.560 15.988 -22.864 1.00 93.69 108 GLN A N 1
ATOM 800 C CA . GLN A 1 108 ? -1.287 17.067 -23.547 1.00 93.69 108 GLN A CA 1
ATOM 801 C C . GLN A 1 108 ? -0.576 17.568 -24.826 1.00 93.69 108 GLN A C 1
ATOM 803 O O . GLN A 1 108 ? -0.581 18.755 -25.143 1.00 93.69 108 GLN A O 1
ATOM 808 N N . GLY A 1 109 ? 0.074 16.657 -25.559 1.00 94.50 109 GLY A N 1
ATOM 809 C CA . GLY A 1 109 ? 0.821 16.973 -26.781 1.00 94.50 109 GLY A CA 1
ATOM 810 C C . GLY A 1 109 ? 2.196 17.620 -26.561 1.00 94.50 109 GLY A C 1
ATOM 811 O O . GLY A 1 109 ? 2.866 17.927 -27.542 1.00 94.50 109 GLY A O 1
ATOM 812 N N . GLN A 1 110 ? 2.632 17.812 -25.313 1.00 95.38 110 GLN A N 1
ATOM 813 C CA . GLN A 1 110 ? 3.962 18.317 -24.963 1.00 95.38 110 GLN A CA 1
ATOM 814 C C . GLN A 1 110 ? 4.861 17.181 -24.472 1.00 95.38 110 GLN A C 1
ATOM 816 O O . GLN A 1 110 ? 4.397 16.262 -23.798 1.00 95.38 110 GLN A O 1
ATOM 821 N N . ALA A 1 111 ? 6.153 17.246 -24.797 1.00 95.69 111 ALA A N 1
ATOM 822 C CA . ALA A 1 111 ? 7.128 16.275 -24.309 1.00 95.69 111 ALA A CA 1
ATOM 823 C C . ALA A 1 111 ? 7.372 16.443 -22.797 1.00 95.69 111 ALA A C 1
ATOM 825 O O . ALA A 1 111 ? 7.539 17.563 -22.316 1.00 95.69 111 ALA A O 1
ATOM 826 N N . CYS A 1 112 ? 7.437 15.325 -22.073 1.00 93.94 112 CYS A N 1
ATOM 827 C CA . CYS A 1 112 ? 7.637 15.249 -20.616 1.00 93.94 112 CYS A CA 1
ATOM 828 C C . CYS A 1 112 ? 8.705 14.212 -20.237 1.00 93.94 112 CYS A C 1
ATOM 830 O O . CYS A 1 112 ? 8.604 13.531 -19.222 1.00 93.94 112 CYS A O 1
ATOM 832 N N . ASN A 1 113 ? 9.711 14.043 -21.096 1.00 97.00 113 ASN A N 1
ATOM 833 C CA . ASN A 1 113 ? 10.722 13.000 -20.948 1.00 97.00 113 ASN A CA 1
ATOM 834 C C . ASN A 1 113 ? 11.493 13.116 -19.622 1.00 97.00 113 ASN A C 1
ATOM 836 O O . ASN A 1 113 ? 11.942 14.200 -19.247 1.00 97.00 113 ASN A O 1
ATOM 840 N N . SER A 1 114 ? 11.720 11.974 -18.978 1.00 94.75 114 SER A N 1
ATOM 841 C CA . SER A 1 114 ? 12.588 11.812 -17.810 1.00 94.75 114 SER A CA 1
ATOM 842 C C . SER A 1 114 ? 13.928 11.158 -18.184 1.00 94.75 114 SER A C 1
ATOM 844 O O . SER A 1 114 ? 14.108 10.623 -19.278 1.00 94.75 114 SER A O 1
ATOM 846 N N . ALA A 1 115 ? 14.896 11.178 -17.265 1.00 94.75 115 ALA A N 1
ATOM 847 C CA . ALA A 1 115 ? 16.185 10.498 -17.426 1.00 94.75 115 ALA A CA 1
ATOM 848 C C . ALA A 1 115 ? 16.079 8.961 -17.327 1.00 94.75 115 ALA A C 1
ATOM 850 O O . ALA A 1 115 ? 16.987 8.233 -17.747 1.00 94.75 115 ALA A O 1
ATOM 851 N N . TYR A 1 116 ? 14.980 8.462 -16.764 1.00 93.69 116 TYR A N 1
ATOM 852 C CA . TYR A 1 116 ? 14.737 7.047 -16.520 1.00 93.69 116 TYR A CA 1
ATOM 853 C C . TYR A 1 116 ? 13.270 6.679 -16.742 1.00 93.69 116 TYR A C 1
ATOM 855 O O . TYR A 1 116 ? 12.412 7.557 -16.836 1.00 93.69 116 TYR A O 1
ATOM 863 N N . ASP A 1 117 ? 13.016 5.377 -16.844 1.00 92.62 117 ASP A N 1
ATOM 864 C CA . ASP A 1 117 ? 11.670 4.815 -16.878 1.00 92.62 117 ASP A CA 1
ATOM 865 C C . ASP A 1 117 ? 11.285 4.351 -15.473 1.00 92.62 117 ASP A C 1
ATOM 867 O O . ASP A 1 117 ? 12.091 3.727 -14.780 1.00 92.62 117 ASP A O 1
ATOM 871 N N . ASN A 1 118 ? 10.069 4.688 -15.054 1.00 92.88 118 ASN A N 1
ATOM 872 C CA . ASN A 1 118 ? 9.431 4.155 -13.860 1.00 92.88 118 ASN A CA 1
ATOM 873 C C . ASN A 1 118 ? 8.262 3.280 -14.318 1.00 92.88 118 ASN A C 1
ATOM 875 O O . ASN A 1 118 ? 7.341 3.776 -14.969 1.00 92.88 118 ASN A O 1
ATOM 879 N N . ASP A 1 119 ? 8.294 1.982 -14.032 1.00 91.50 119 ASP A N 1
ATOM 880 C CA . ASP A 1 119 ? 7.237 1.090 -14.505 1.00 91.50 119 ASP A CA 1
ATOM 881 C C . ASP A 1 119 ? 5.947 1.275 -13.701 1.00 91.50 119 ASP A C 1
ATOM 883 O O . ASP A 1 119 ? 5.962 1.424 -12.477 1.00 91.50 119 ASP A O 1
ATOM 887 N N . ASN A 1 120 ? 4.812 1.158 -14.391 1.00 92.19 120 ASN A N 1
ATOM 888 C CA . ASN A 1 120 ? 3.553 0.841 -13.727 1.00 92.19 120 ASN A CA 1
ATOM 889 C C . ASN A 1 120 ? 3.569 -0.637 -13.333 1.00 92.19 120 ASN A C 1
ATOM 891 O O . ASN A 1 120 ? 3.848 -1.513 -14.155 1.00 92.19 120 ASN A O 1
ATOM 895 N N . ARG A 1 121 ? 3.261 -0.918 -12.074 1.00 93.25 121 ARG A N 1
ATOM 896 C CA . ARG A 1 121 ? 3.335 -2.246 -11.473 1.00 93.25 121 ARG A CA 1
ATOM 897 C C . ARG A 1 121 ? 2.051 -2.555 -10.742 1.00 93.25 121 ARG A C 1
ATOM 899 O O . ARG A 1 121 ? 1.416 -1.688 -10.150 1.00 93.25 121 ARG A O 1
ATOM 906 N N . VAL A 1 122 ? 1.716 -3.838 -10.759 1.00 95.69 122 VAL A N 1
ATOM 907 C CA . VAL A 1 122 ? 0.649 -4.408 -9.946 1.00 95.69 122 VAL A CA 1
ATOM 908 C C . VAL A 1 122 ? 1.255 -5.523 -9.111 1.00 95.69 122 VAL A C 1
ATOM 910 O O . VAL A 1 122 ? 1.730 -6.525 -9.647 1.00 95.69 122 VAL A O 1
ATOM 913 N N . LEU A 1 123 ? 1.247 -5.343 -7.795 1.00 95.62 123 LEU A N 1
A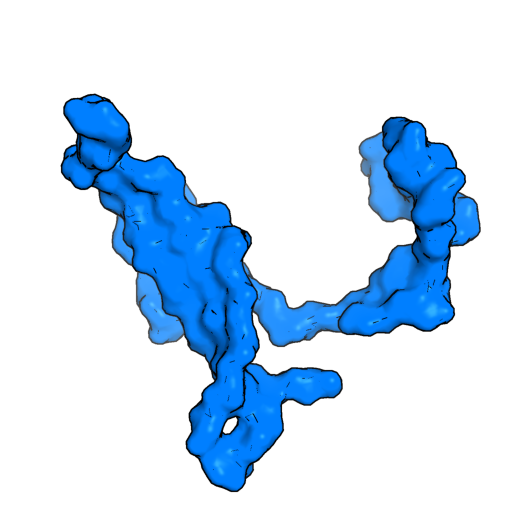TOM 914 C CA . LEU A 1 123 ? 1.576 -6.394 -6.843 1.00 95.62 123 LEU A CA 1
ATOM 915 C C . LEU A 1 123 ? 0.314 -7.208 -6.586 1.00 95.62 123 LEU A C 1
ATOM 917 O O . LEU A 1 123 ? -0.740 -6.651 -6.281 1.00 95.62 123 LEU A O 1
ATOM 921 N N . VAL A 1 124 ? 0.426 -8.527 -6.715 1.00 96.69 124 VAL A N 1
ATOM 922 C CA . VAL A 1 124 ? -0.692 -9.452 -6.517 1.00 96.69 124 VAL A CA 1
ATOM 923 C C . VAL A 1 124 ? -0.369 -10.365 -5.347 1.00 96.69 124 VAL A C 1
ATOM 925 O O . VAL A 1 124 ? 0.574 -11.155 -5.397 1.00 96.69 124 VAL A O 1
ATOM 928 N N . TYR A 1 125 ? -1.172 -10.266 -4.294 1.00 96.25 125 TYR A N 1
ATOM 929 C CA . TYR A 1 125 ? -1.045 -11.080 -3.093 1.00 96.25 125 TYR A CA 1
ATOM 930 C C . TYR A 1 125 ? -2.226 -12.024 -2.992 1.00 96.25 125 TYR A C 1
ATOM 932 O O . TYR A 1 125 ? -3.369 -11.590 -3.077 1.00 96.25 125 TYR A O 1
ATOM 940 N N . ARG A 1 126 ? -1.963 -13.305 -2.750 1.00 96.38 126 ARG A N 1
ATOM 941 C CA . ARG A 1 126 ? -3.007 -14.257 -2.378 1.00 96.38 126 ARG A CA 1
ATOM 942 C C . ARG A 1 126 ? -3.108 -14.323 -0.859 1.00 96.38 126 ARG A C 1
ATOM 944 O O . ARG A 1 126 ? -2.108 -14.593 -0.198 1.00 96.38 126 ARG A O 1
ATOM 951 N N . LEU A 1 127 ? -4.291 -14.049 -0.321 1.00 95.50 127 LEU A N 1
ATOM 952 C CA . LEU A 1 127 ? -4.533 -13.892 1.112 1.00 95.50 127 LEU A CA 1
ATOM 953 C C . LEU A 1 127 ? -5.794 -14.654 1.523 1.00 95.50 127 LEU A C 1
ATOM 955 O O . LEU A 1 127 ? -6.747 -14.718 0.753 1.00 95.50 127 LEU A O 1
ATOM 959 N N . THR A 1 128 ? -5.843 -15.123 2.767 1.00 95.19 128 THR A N 1
ATOM 960 C CA . THR A 1 128 ? -7.103 -15.449 3.445 1.00 95.19 128 THR A CA 1
ATOM 961 C C . THR A 1 128 ? -7.416 -14.301 4.406 1.00 95.19 128 THR A C 1
ATOM 963 O O . THR A 1 128 ? -6.574 -13.956 5.237 1.00 95.19 128 THR A O 1
ATOM 966 N N . LEU A 1 129 ? -8.592 -13.679 4.287 1.00 88.81 129 LEU A N 1
ATOM 967 C CA . LEU A 1 129 ? -8.976 -12.569 5.168 1.00 88.81 129 LEU A CA 1
ATOM 968 C C . LEU A 1 129 ? -9.340 -13.082 6.582 1.00 88.81 129 LEU A C 1
ATOM 970 O O . LEU A 1 129 ? -9.945 -14.156 6.682 1.00 88.81 129 LEU A O 1
ATOM 974 N N . PRO A 1 130 ? -8.952 -12.358 7.652 1.00 83.12 130 PRO A N 1
ATOM 975 C CA . PRO A 1 130 ? -9.245 -12.719 9.042 1.00 83.12 130 PRO A CA 1
ATOM 976 C C . PRO A 1 130 ? -10.713 -12.516 9.437 1.00 83.12 130 PRO A C 1
ATOM 978 O O . PRO A 1 130 ? -11.387 -11.648 8.835 1.00 83.12 130 PRO A O 1
#

Organism: Stenotrophomonas maltophilia (NCBI:txid40324)

Solvent-accessible surface area (backbone atoms only — not comparable to full-atom values): 8214 Å² total; per-residue (Å²): 114,46,60,92,76,29,52,82,50,81,89,33,60,62,60,78,52,85,51,70,66,45,66,43,96,92,52,86,51,56,32,90,88,61,37,76,57,49,75,71,90,89,76,66,93,78,42,62,72,64,33,46,76,73,60,29,44,82,62,66,90,76,50,92,54,95,36,46,66,76,65,59,75,79,43,79,53,78,42,79,56,84,35,86,95,46,75,67,32,27,33,42,39,39,26,36,51,39,84,71,34,19,58,81,28,73,56,98,88,38,81,51,57,38,100,48,74,44,73,72,48,71,51,78,42,80,43,70,78,132

Mean predicted aligned error: 4.87 Å

Foldseek 3Di:
DACPPFDDCPPHCVVVHVDDQAPDPVDDHGDPPGGHGDDDDQDDPQPQVVLVVVQAHCCCVVPDDDRYDADAFPDWDWAQPPDPVCRQKIKIKIKGDQVQAAQAGADPNDTDGDPHDRDIDIDIDIHRDD

Radius of gyration: 20.54 Å; Cα contacts (8 Å, |Δi|>4): 190; chains: 1; bounding box: 39×48×54 Å

Secondary structure (DSSP, 8-state):
-B-TTPPP-TTSTTTSS---SBSSTT--PBPTT--PPB------TT-HHHHHHTT-B--GGG-S-TTBPPS-EEEEEEEE---TTSTTEEEEEEEE--TT--SS-EETTEE---SS-----EEEEEEE--